Protein AF-A0A7X9J8J1-F1 (afdb_monomer_lite)

Structure (mmCIF, N/CA/C/O backbone):
data_AF-A0A7X9J8J1-F1
#
_entry.id   AF-A0A7X9J8J1-F1
#
loop_
_atom_site.group_PDB
_atom_site.id
_atom_site.type_symbol
_atom_site.label_atom_id
_atom_site.label_alt_id
_atom_site.label_comp_id
_atom_site.label_asym_id
_atom_site.label_entity_id
_atom_site.label_seq_id
_atom_site.pdbx_PDB_ins_code
_atom_site.Cartn_x
_atom_site.Cartn_y
_atom_site.Cartn_z
_atom_site.occupancy
_atom_site.B_iso_or_equiv
_atom_site.auth_seq_id
_atom_site.auth_comp_id
_atom_site.auth_asym_id
_atom_site.auth_atom_id
_atom_site.pdbx_PDB_model_num
ATOM 1 N N . MET A 1 1 ? -11.974 12.054 9.547 1.00 67.94 1 MET A N 1
ATOM 2 C CA . MET A 1 1 ? -11.898 11.008 8.496 1.00 67.94 1 MET A CA 1
ATOM 3 C C . MET A 1 1 ? -10.947 11.521 7.439 1.00 67.94 1 MET A C 1
ATOM 5 O O . MET A 1 1 ? -11.255 12.517 6.792 1.00 67.94 1 MET A O 1
ATOM 9 N N . ILE A 1 2 ? -9.793 10.867 7.335 1.00 80.31 2 ILE A N 1
ATOM 10 C CA . ILE A 1 2 ? -8.686 11.281 6.473 1.00 80.31 2 ILE A CA 1
ATOM 11 C C . ILE A 1 2 ? -9.158 11.284 5.019 1.00 80.31 2 ILE A C 1
ATOM 13 O O . ILE A 1 2 ? -9.739 10.302 4.556 1.00 80.31 2 ILE A O 1
ATOM 17 N N . ASN A 1 3 ? -8.914 12.377 4.301 1.00 86.06 3 ASN A N 1
ATOM 18 C CA . ASN A 1 3 ? -9.246 12.493 2.881 1.00 86.06 3 ASN A CA 1
ATOM 19 C C . ASN A 1 3 ? -8.002 12.768 2.017 1.00 86.06 3 ASN A C 1
ATOM 21 O O . ASN A 1 3 ? -6.913 13.041 2.523 1.00 86.06 3 ASN A O 1
ATOM 25 N N . LEU A 1 4 ? -8.163 12.699 0.690 1.00 85.94 4 LEU A N 1
ATOM 26 C CA . LEU A 1 4 ? -7.081 12.940 -0.274 1.00 85.94 4 LEU A CA 1
ATOM 27 C C . LEU A 1 4 ? -6.428 14.324 -0.104 1.00 85.94 4 LEU A C 1
ATOM 29 O O . LEU A 1 4 ? -5.218 14.465 -0.258 1.00 85.94 4 LEU A O 1
ATOM 33 N N . GLU A 1 5 ? -7.205 15.350 0.235 1.00 85.56 5 GLU A N 1
ATOM 34 C CA . GLU A 1 5 ? -6.721 16.725 0.390 1.00 85.56 5 GLU A CA 1
ATOM 35 C C . GLU A 1 5 ? -5.794 16.876 1.605 1.00 85.56 5 GLU A C 1
ATOM 37 O O . GLU A 1 5 ? -4.774 17.568 1.550 1.00 85.56 5 GLU A O 1
ATOM 42 N N . GLU A 1 6 ? -6.117 16.184 2.695 1.00 84.44 6 GLU A N 1
ATOM 43 C CA . GLU A 1 6 ? -5.268 16.084 3.880 1.00 84.44 6 GLU A CA 1
ATOM 44 C C . GLU A 1 6 ? -4.027 15.245 3.605 1.00 84.44 6 GLU A C 1
ATOM 46 O O . GLU A 1 6 ? -2.918 15.695 3.903 1.00 84.44 6 GLU A O 1
ATOM 51 N N . ALA A 1 7 ? -4.199 14.083 2.968 1.00 85.06 7 ALA A N 1
ATOM 52 C CA . ALA A 1 7 ? -3.101 13.182 2.649 1.00 85.06 7 ALA A CA 1
ATOM 53 C C . ALA A 1 7 ? -2.046 13.864 1.774 1.00 85.06 7 ALA A C 1
ATOM 55 O O . ALA A 1 7 ? -0.854 13.712 2.022 1.00 85.06 7 ALA A O 1
ATOM 56 N N . LYS A 1 8 ? -2.459 14.706 0.817 1.00 84.75 8 LYS A N 1
ATOM 57 C CA . LYS A 1 8 ? -1.555 15.459 -0.068 1.00 84.75 8 LYS A CA 1
ATOM 58 C C . LYS A 1 8 ? -0.505 16.283 0.683 1.00 84.75 8 LYS A C 1
ATOM 60 O O . LYS A 1 8 ? 0.587 16.506 0.162 1.00 84.75 8 LYS A O 1
ATOM 65 N N . LYS A 1 9 ? -0.794 16.711 1.916 1.00 83.06 9 LYS A N 1
ATOM 66 C CA . LYS A 1 9 ? 0.145 17.466 2.764 1.00 83.06 9 LYS A CA 1
ATOM 67 C C . LYS A 1 9 ? 1.338 16.622 3.227 1.00 83.06 9 LYS A C 1
ATOM 69 O O . LYS A 1 9 ? 2.371 17.199 3.547 1.00 83.06 9 LYS A O 1
ATOM 74 N N . TRP A 1 10 ? 1.229 15.294 3.231 1.00 78.69 10 TRP A N 1
ATOM 75 C CA . TRP A 1 10 ? 2.329 14.388 3.579 1.00 78.69 10 TRP A CA 1
ATOM 76 C C . TRP A 1 10 ? 3.306 14.151 2.416 1.00 78.69 10 TRP A C 1
ATOM 78 O O . TRP A 1 10 ? 4.447 13.775 2.649 1.00 78.69 10 TRP A O 1
ATOM 88 N N . TYR A 1 11 ? 2.912 14.458 1.174 1.00 79.75 11 TYR A N 1
ATOM 89 C CA . TYR A 1 11 ? 3.677 14.129 -0.041 1.00 79.75 11 TYR A CA 1
ATOM 90 C C . TYR A 1 11 ? 4.330 15.353 -0.716 1.00 79.75 11 TYR A C 1
ATOM 92 O O . TYR A 1 11 ? 4.560 15.354 -1.924 1.00 79.75 11 TYR A O 1
ATOM 100 N N . GLN A 1 12 ? 4.651 16.417 0.033 1.00 66.38 12 GLN A N 1
ATOM 101 C CA . GLN A 1 12 ? 5.120 17.693 -0.546 1.00 66.38 12 GLN A CA 1
ATOM 102 C C . GLN A 1 12 ? 6.518 17.661 -1.201 1.00 66.38 12 GLN A C 1
ATOM 104 O O . GLN A 1 12 ? 6.878 18.620 -1.875 1.00 66.38 12 GLN A O 1
ATOM 109 N N . ASN A 1 13 ? 7.274 16.562 -1.070 1.00 61.19 13 ASN A N 1
ATOM 110 C CA . ASN A 1 13 ? 8.621 16.390 -1.640 1.00 61.19 13 ASN A CA 1
ATOM 111 C C . ASN A 1 13 ? 8.732 15.178 -2.590 1.00 61.19 13 ASN A C 1
ATOM 113 O O . ASN A 1 13 ? 9.781 14.538 -2.661 1.00 61.19 13 ASN A O 1
ATOM 117 N N . ALA A 1 14 ? 7.648 14.800 -3.267 1.00 57.31 14 ALA A N 1
ATOM 118 C CA . ALA A 1 14 ? 7.640 13.656 -4.178 1.00 57.31 14 ALA A CA 1
ATOM 119 C C . ALA A 1 14 ? 8.356 13.949 -5.516 1.00 57.31 14 ALA A C 1
ATOM 121 O O . ALA A 1 14 ? 8.141 14.998 -6.122 1.00 57.31 14 ALA A O 1
ATOM 122 N N . ASP A 1 15 ? 9.194 13.018 -5.993 1.00 56.81 15 ASP A N 1
ATOM 123 C CA . ASP A 1 15 ? 9.763 13.078 -7.351 1.00 56.81 15 ASP A CA 1
ATOM 124 C C . ASP A 1 15 ? 8.686 12.765 -8.415 1.00 56.81 15 ASP A C 1
ATOM 126 O O . ASP A 1 15 ? 7.666 12.153 -8.104 1.00 56.81 15 ASP A O 1
ATOM 130 N N . ALA A 1 16 ? 8.906 13.168 -9.672 1.00 54.59 16 ALA A N 1
ATOM 131 C CA . ALA A 1 16 ? 7.996 12.958 -10.807 1.00 54.59 16 ALA A CA 1
ATOM 132 C C . ALA A 1 16 ? 7.484 11.507 -10.990 1.00 54.59 16 ALA A C 1
ATOM 134 O O . ALA A 1 16 ? 6.428 11.301 -11.586 1.00 54.59 16 ALA A O 1
ATOM 135 N N . VAL A 1 17 ? 8.205 10.499 -10.490 1.00 54.75 17 VAL A N 1
ATOM 136 C CA . VAL A 1 17 ? 7.845 9.071 -10.554 1.00 54.75 17 VAL A CA 1
ATOM 137 C C . VAL A 1 17 ? 7.067 8.595 -9.309 1.00 54.75 17 VAL A C 1
ATOM 139 O O . VAL A 1 17 ? 6.442 7.532 -9.353 1.00 54.75 17 VAL A O 1
ATOM 142 N N . HIS A 1 18 ? 7.057 9.381 -8.226 1.00 59.16 18 HIS A N 1
ATOM 143 C CA . HIS A 1 18 ? 6.432 9.078 -6.924 1.00 59.16 18 HIS A CA 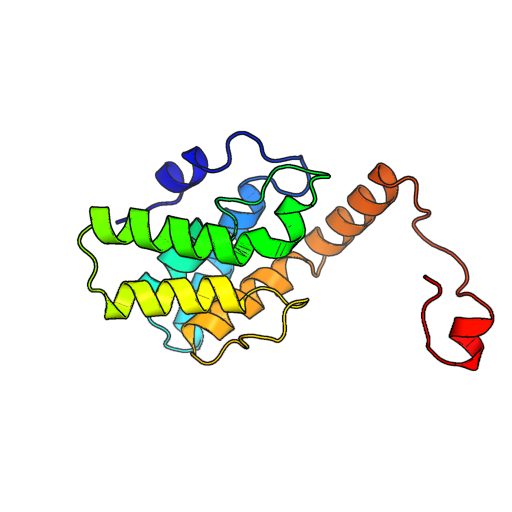1
ATOM 144 C C . HIS A 1 18 ? 5.448 10.172 -6.453 1.00 59.16 18 HIS A C 1
ATOM 146 O O . HIS A 1 18 ? 5.143 10.274 -5.268 1.00 59.16 18 HIS A O 1
ATOM 152 N N . ASP A 1 19 ? 4.969 10.996 -7.386 1.00 72.81 19 ASP A N 1
ATOM 153 C CA . ASP A 1 19 ? 3.939 12.028 -7.219 1.00 72.81 19 ASP A CA 1
ATOM 154 C C . ASP A 1 19 ? 2.687 11.478 -6.498 1.00 72.81 19 ASP A C 1
ATOM 156 O O . ASP A 1 19 ? 2.284 10.336 -6.719 1.00 72.81 19 ASP A O 1
ATOM 160 N N . PHE A 1 20 ? 2.039 12.309 -5.672 1.00 86.12 20 PHE A N 1
ATOM 161 C CA . PHE A 1 20 ? 0.724 12.080 -5.054 1.00 86.12 20 PHE A CA 1
ATOM 162 C C . PHE A 1 20 ? -0.337 11.467 -5.995 1.00 86.12 20 PHE A C 1
ATOM 164 O O . PHE A 1 20 ? -1.235 10.759 -5.543 1.00 86.12 20 PHE A O 1
ATOM 171 N N . ALA A 1 21 ? -0.225 11.670 -7.307 1.00 88.38 21 ALA A N 1
ATOM 172 C CA . ALA A 1 21 ? -1.022 10.993 -8.321 1.00 88.38 21 ALA A CA 1
ATOM 173 C C . ALA A 1 21 ? -0.977 9.454 -8.204 1.00 88.38 21 ALA A C 1
ATOM 175 O O . ALA A 1 21 ? -1.964 8.795 -8.519 1.00 88.38 21 ALA A O 1
ATOM 176 N N . HIS A 1 22 ? 0.139 8.867 -7.757 1.00 90.06 22 HIS A N 1
ATOM 177 C CA . HIS A 1 22 ? 0.230 7.445 -7.414 1.00 90.06 22 HIS A CA 1
ATOM 178 C C . HIS A 1 22 ? -0.735 7.084 -6.280 1.00 90.06 22 HIS A C 1
ATOM 180 O O . HIS A 1 22 ? -1.572 6.201 -6.455 1.00 90.06 22 HIS A O 1
ATOM 186 N N . ILE A 1 23 ? -0.698 7.834 -5.178 1.00 92.50 23 ILE A N 1
ATOM 187 C CA . ILE A 1 23 ? -1.587 7.641 -4.025 1.00 92.50 23 ILE A CA 1
ATOM 188 C C . ILE A 1 23 ? -3.054 7.747 -4.446 1.00 92.50 23 ILE A C 1
ATOM 190 O O . ILE A 1 23 ? -3.871 6.913 -4.066 1.00 92.50 23 ILE A O 1
ATOM 194 N N . GLU A 1 24 ? -3.394 8.724 -5.289 1.00 94.06 24 GLU A N 1
ATOM 195 C CA . GLU A 1 24 ? -4.757 8.889 -5.794 1.00 94.06 24 GLU A CA 1
ATOM 196 C C . GLU A 1 24 ? -5.219 7.701 -6.657 1.00 94.06 24 GLU A C 1
ATOM 198 O O . GLU A 1 24 ? -6.356 7.239 -6.520 1.00 94.06 24 GLU A O 1
ATOM 203 N N . ARG A 1 25 ? -4.357 7.181 -7.540 1.00 95.06 25 ARG A N 1
ATOM 204 C CA . ARG A 1 25 ? -4.689 6.012 -8.371 1.00 95.06 25 ARG A CA 1
ATOM 205 C C . ARG A 1 25 ? -4.831 4.747 -7.529 1.00 95.06 25 ARG A C 1
ATOM 207 O O . ARG A 1 25 ? -5.810 4.024 -7.720 1.00 95.06 25 ARG A O 1
ATOM 214 N N . VAL A 1 26 ? -3.929 4.525 -6.569 1.00 96.19 26 VAL A N 1
ATOM 215 C CA . VAL A 1 26 ? -4.010 3.401 -5.623 1.00 96.19 26 VAL A CA 1
ATOM 216 C C . VAL A 1 26 ? -5.280 3.493 -4.786 1.00 96.19 26 VAL A C 1
ATOM 218 O O . VAL A 1 26 ? -6.002 2.508 -4.704 1.00 96.19 26 VAL A O 1
ATOM 221 N N . TYR A 1 27 ? -5.618 4.669 -4.252 1.00 97.62 27 TYR A N 1
ATOM 222 C CA . TYR A 1 27 ? -6.852 4.898 -3.493 1.00 97.62 27 TYR A CA 1
ATOM 223 C C . TYR A 1 27 ? -8.109 4.533 -4.292 1.00 97.62 27 TYR A C 1
ATOM 225 O O . TYR A 1 27 ? -8.965 3.787 -3.821 1.00 97.62 27 TYR A O 1
ATOM 233 N N . ARG A 1 28 ? -8.220 5.021 -5.533 1.00 97.69 28 ARG A N 1
ATOM 234 C CA . ARG A 1 28 ? -9.383 4.737 -6.390 1.00 97.69 28 ARG A CA 1
ATOM 235 C C . ARG A 1 28 ? -9.454 3.261 -6.791 1.00 97.69 28 ARG A C 1
ATOM 237 O O . ARG A 1 28 ? -10.545 2.702 -6.899 1.00 97.69 28 ARG A O 1
ATOM 244 N N . MET A 1 29 ? -8.306 2.629 -7.044 1.00 98.31 29 MET A N 1
ATOM 245 C CA . MET A 1 29 ? -8.256 1.212 -7.400 1.00 98.31 29 MET A CA 1
ATOM 246 C C . MET A 1 29 ? -8.584 0.320 -6.200 1.00 98.31 29 MET A C 1
ATOM 248 O O . MET A 1 29 ? -9.389 -0.600 -6.333 1.00 98.31 29 MET A O 1
ATOM 252 N N . SER A 1 30 ? -8.023 0.610 -5.027 1.00 98.38 30 SER A N 1
ATOM 253 C CA . SER A 1 30 ? -8.270 -0.160 -3.810 1.00 98.38 30 SER A CA 1
ATOM 254 C C . SER A 1 30 ? -9.721 -0.040 -3.350 1.00 98.38 30 SER A C 1
ATOM 256 O O . SER A 1 30 ? -10.299 -1.051 -2.966 1.00 98.38 30 SER A O 1
ATOM 258 N N . GLU A 1 31 ? -10.358 1.130 -3.491 1.00 98.56 31 GLU A N 1
ATOM 259 C CA . GLU A 1 31 ? -11.801 1.293 -3.261 1.00 98.56 31 GLU A CA 1
ATOM 260 C C . GLU A 1 31 ? -12.617 0.349 -4.156 1.00 98.56 31 GLU A C 1
ATOM 262 O O . GLU A 1 31 ? -13.539 -0.331 -3.697 1.00 98.56 31 GLU A O 1
ATOM 267 N N . ARG A 1 32 ? -12.281 0.288 -5.450 1.00 98.62 32 ARG A N 1
ATOM 268 C CA . ARG A 1 32 ? -12.979 -0.582 -6.401 1.00 98.62 32 ARG A CA 1
ATOM 269 C C . ARG A 1 32 ? -12.822 -2.058 -6.034 1.00 98.62 32 ARG A C 1
ATOM 271 O O . ARG A 1 32 ? -13.814 -2.785 -6.085 1.00 98.62 32 ARG A O 1
ATOM 278 N N . LEU A 1 33 ? -11.610 -2.485 -5.677 1.00 98.69 33 LEU A N 1
ATOM 279 C CA . LEU A 1 33 ? -11.334 -3.858 -5.244 1.00 98.69 33 LEU A CA 1
ATOM 280 C C . LEU A 1 33 ? -12.072 -4.180 -3.942 1.00 98.69 33 LEU A C 1
ATOM 282 O O . LEU A 1 33 ? -12.799 -5.164 -3.882 1.00 98.69 33 LEU A O 1
ATOM 286 N N . ALA A 1 34 ? -11.999 -3.300 -2.946 1.00 98.62 34 ALA A N 1
ATOM 287 C CA . ALA A 1 34 ?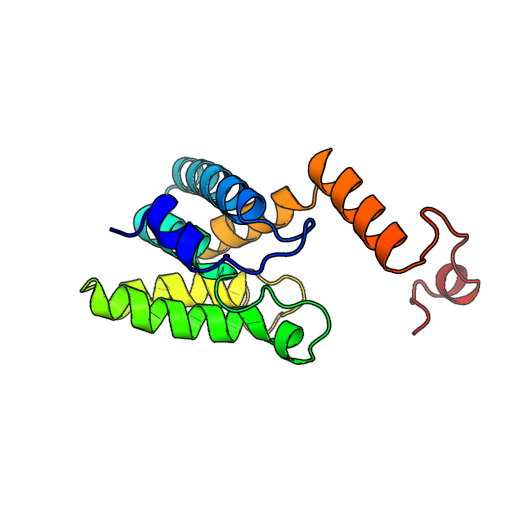 -12.664 -3.480 -1.661 1.00 98.62 34 ALA A CA 1
ATOM 288 C C . ALA A 1 34 ? -14.181 -3.653 -1.800 1.00 98.62 34 ALA A C 1
ATOM 290 O O . ALA A 1 34 ? -14.765 -4.521 -1.156 1.00 98.62 34 ALA A O 1
ATOM 291 N N . ARG A 1 35 ? -14.824 -2.878 -2.685 1.00 98.56 35 ARG A N 1
ATOM 292 C CA . ARG A 1 35 ? -16.258 -3.035 -2.985 1.00 98.56 35 ARG A CA 1
ATOM 293 C C . ARG A 1 35 ? -16.582 -4.376 -3.638 1.00 98.56 35 ARG A C 1
ATOM 295 O O . ARG A 1 35 ? -17.642 -4.925 -3.359 1.00 98.56 35 ARG A O 1
ATOM 302 N N . ALA A 1 36 ? -15.713 -4.868 -4.519 1.00 98.56 36 ALA A N 1
ATOM 303 C CA . ALA A 1 36 ? -15.913 -6.142 -5.204 1.00 98.56 36 ALA A CA 1
ATOM 304 C C . ALA A 1 36 ? -15.708 -7.340 -4.263 1.00 98.56 36 ALA A C 1
ATOM 306 O O . ALA A 1 36 ? -16.475 -8.297 -4.319 1.00 98.56 36 ALA A O 1
ATOM 307 N N . GLU A 1 37 ? -14.717 -7.250 -3.378 1.00 98.38 37 GLU A N 1
ATOM 308 C CA . GLU A 1 37 ? -14.315 -8.324 -2.466 1.00 98.38 37 GLU A CA 1
ATOM 309 C C . GLU A 1 37 ? -15.041 -8.290 -1.108 1.00 98.38 37 GLU A C 1
ATOM 311 O O . GLU A 1 37 ? -14.937 -9.227 -0.319 1.00 98.38 37 GLU A O 1
ATOM 316 N N . GLY A 1 38 ? -15.781 -7.216 -0.813 1.00 98.12 38 GLY A N 1
ATOM 317 C CA . GLY A 1 38 ? -16.475 -7.037 0.466 1.00 98.12 38 GLY A CA 1
ATOM 318 C C . GLY A 1 38 ? -15.550 -6.682 1.637 1.00 98.12 38 GLY A C 1
ATOM 319 O O . GLY A 1 38 ? -15.845 -7.048 2.772 1.00 98.12 38 GLY A O 1
ATOM 320 N N . ALA A 1 39 ? -14.440 -5.991 1.369 1.00 98.50 39 ALA A N 1
ATOM 321 C CA . ALA A 1 39 ? -13.492 -5.530 2.386 1.00 98.50 39 ALA A CA 1
ATOM 322 C C . ALA A 1 39 ? -13.997 -4.285 3.141 1.00 98.50 39 ALA A C 1
ATOM 324 O O . ALA A 1 39 ? -14.818 -3.518 2.624 1.00 98.50 39 ALA A O 1
ATOM 325 N N . ASP A 1 40 ? -13.471 -4.037 4.346 1.00 98.56 40 ASP A N 1
ATOM 326 C CA . ASP A 1 40 ? -13.767 -2.810 5.095 1.00 98.56 40 ASP A CA 1
ATOM 327 C C . ASP A 1 40 ? -13.170 -1.580 4.388 1.00 98.56 40 ASP A C 1
ATOM 329 O O . ASP A 1 40 ? -11.956 -1.346 4.382 1.00 98.56 40 ASP A O 1
ATOM 333 N N . LEU A 1 41 ? -14.048 -0.770 3.792 1.00 98.25 41 LEU A N 1
ATOM 334 C CA . LEU A 1 41 ? -13.664 0.414 3.024 1.00 98.25 41 LEU A CA 1
ATOM 335 C C . LEU A 1 41 ? -12.904 1.452 3.844 1.00 98.25 41 LEU A C 1
ATOM 337 O O . LEU A 1 41 ? -12.047 2.135 3.295 1.00 98.25 41 LEU A O 1
ATOM 341 N N . GLU A 1 42 ? -13.202 1.604 5.131 1.00 97.75 42 GLU A N 1
ATOM 342 C CA . GLU A 1 42 ? -12.537 2.624 5.939 1.00 97.75 42 GLU A CA 1
ATOM 343 C C . GLU A 1 42 ? -11.073 2.231 6.186 1.00 97.75 42 GLU A C 1
ATOM 345 O O . GLU A 1 42 ? -10.182 3.072 6.058 1.00 97.75 42 GLU A O 1
ATOM 350 N N . ILE A 1 43 ? -10.816 0.944 6.462 1.00 98.44 43 ILE A N 1
ATOM 351 C CA . ILE A 1 43 ? -9.458 0.399 6.613 1.00 98.44 43 ILE A CA 1
ATOM 352 C C . ILE A 1 43 ? -8.689 0.535 5.296 1.00 98.44 43 ILE A C 1
ATOM 354 O O . ILE A 1 43 ? -7.555 1.016 5.294 1.00 98.44 43 ILE A O 1
ATOM 358 N N . VAL A 1 44 ? -9.309 0.166 4.171 1.00 98.50 44 VAL A N 1
ATOM 359 C CA . VAL A 1 44 ? -8.685 0.256 2.842 1.00 98.50 44 VAL A CA 1
ATOM 360 C C . VAL A 1 44 ? -8.377 1.707 2.468 1.00 98.50 44 VAL A C 1
ATOM 362 O O . VAL A 1 44 ? -7.269 2.010 2.033 1.00 98.50 44 VAL A O 1
ATOM 365 N N . HIS A 1 45 ? -9.306 2.637 2.676 1.00 98.00 45 HIS A N 1
ATOM 366 C CA . HIS A 1 45 ? -9.066 4.052 2.395 1.00 98.00 45 HIS A CA 1
ATOM 367 C C . HIS A 1 45 ? -7.932 4.620 3.251 1.00 98.00 45 HIS A C 1
ATOM 369 O O . HIS A 1 45 ? -7.030 5.264 2.714 1.00 98.00 45 HIS A O 1
ATOM 375 N N . ALA A 1 46 ? -7.932 4.346 4.558 1.00 97.56 46 ALA A N 1
ATOM 376 C CA . ALA A 1 46 ? -6.866 4.794 5.447 1.00 97.56 46 ALA A CA 1
ATOM 377 C C . ALA A 1 46 ? -5.503 4.226 5.022 1.00 97.56 46 ALA A C 1
ATOM 379 O O . ALA A 1 46 ? -4.542 4.982 4.878 1.00 97.56 46 ALA A O 1
ATOM 380 N N . ALA A 1 47 ? -5.428 2.920 4.751 1.00 97.69 47 ALA A N 1
ATOM 381 C CA . ALA A 1 47 ? -4.204 2.271 4.294 1.00 97.69 47 ALA A CA 1
ATOM 382 C C . ALA A 1 47 ? -3.701 2.863 2.970 1.00 97.69 47 ALA A C 1
ATOM 384 O O . ALA A 1 47 ? -2.525 3.203 2.866 1.00 97.69 47 ALA A O 1
ATOM 385 N N . ALA A 1 48 ? -4.580 3.064 1.985 1.00 96.94 48 ALA A N 1
ATOM 386 C CA . ALA A 1 48 ? -4.198 3.612 0.687 1.00 96.94 48 ALA A CA 1
ATOM 387 C C . ALA A 1 48 ? -3.621 5.031 0.792 1.00 96.94 48 ALA A C 1
ATOM 389 O O . ALA A 1 48 ? -2.625 5.331 0.140 1.00 96.94 48 ALA A O 1
ATOM 390 N N . LEU A 1 49 ? -4.189 5.893 1.641 1.00 95.12 49 LEU A N 1
ATOM 391 C CA . LEU A 1 49 ? -3.702 7.267 1.822 1.00 95.12 49 LEU A CA 1
ATOM 392 C C . LEU A 1 49 ? -2.354 7.343 2.560 1.00 95.12 49 LEU A C 1
ATOM 394 O O . LEU A 1 49 ? -1.607 8.308 2.376 1.00 95.12 49 LEU A O 1
ATOM 398 N N . LEU A 1 50 ? -2.048 6.344 3.393 1.00 93.69 50 LEU A N 1
ATOM 399 C CA . LEU A 1 50 ? -0.911 6.359 4.317 1.00 93.69 50 LEU A CA 1
ATOM 400 C C . LEU A 1 50 ? 0.250 5.435 3.920 1.00 93.69 50 LEU A C 1
ATOM 402 O O . LEU A 1 50 ? 1.327 5.589 4.490 1.00 93.69 50 LEU A O 1
ATOM 406 N N . HIS A 1 51 ? 0.069 4.492 2.986 1.00 92.88 51 HIS A N 1
ATOM 407 C CA . HIS A 1 51 ? 1.047 3.416 2.759 1.00 92.88 51 HIS A CA 1
ATOM 408 C C . HIS A 1 51 ? 2.465 3.891 2.393 1.00 92.88 51 HIS A C 1
ATOM 410 O O . HIS A 1 51 ? 3.438 3.264 2.815 1.00 92.88 51 HIS A O 1
ATOM 416 N N . ASP A 1 52 ? 2.578 5.049 1.740 1.00 88.81 52 ASP A N 1
ATOM 417 C CA . ASP A 1 52 ? 3.835 5.634 1.256 1.00 88.81 52 ASP A CA 1
ATOM 418 C C . ASP A 1 52 ? 4.176 6.996 1.892 1.00 88.81 52 ASP A C 1
ATOM 420 O O . ASP A 1 52 ? 5.076 7.707 1.436 1.00 88.81 52 ASP A O 1
ATOM 424 N N . ALA A 1 53 ? 3.488 7.360 2.978 1.00 83.75 53 ALA A N 1
ATOM 425 C CA . ALA A 1 53 ? 3.581 8.688 3.583 1.00 83.75 53 ALA A CA 1
ATOM 426 C C . ALA A 1 53 ? 4.970 9.032 4.167 1.00 83.75 53 ALA A C 1
ATOM 428 O O . ALA A 1 53 ? 5.289 10.214 4.268 1.00 83.75 53 ALA A O 1
ATOM 429 N N . ASP A 1 54 ? 5.814 8.045 4.508 1.00 75.31 54 ASP A N 1
ATOM 430 C CA . ASP A 1 54 ? 7.191 8.267 4.992 1.00 75.31 54 ASP A CA 1
ATOM 431 C C . ASP A 1 54 ? 8.262 7.557 4.128 1.00 75.31 54 ASP A C 1
ATOM 433 O O . ASP A 1 54 ? 9.119 6.806 4.614 1.00 75.31 54 ASP A O 1
ATOM 437 N N . GLY A 1 55 ? 8.202 7.758 2.803 1.00 59.44 55 GLY A N 1
ATOM 438 C CA . GLY A 1 55 ? 9.068 7.061 1.837 1.00 59.44 55 GLY A CA 1
ATOM 439 C C . GLY A 1 55 ? 9.558 7.842 0.616 1.00 59.44 55 GLY A C 1
ATOM 440 O O . GLY A 1 55 ? 10.352 7.303 -0.158 1.00 59.44 55 GLY A O 1
ATOM 441 N N . THR A 1 56 ? 9.147 9.096 0.417 1.00 53.81 56 THR A N 1
ATOM 442 C CA . THR A 1 56 ? 9.260 9.749 -0.902 1.00 53.81 56 THR A CA 1
ATOM 443 C C . THR A 1 56 ? 10.637 10.318 -1.257 1.00 53.81 56 THR A C 1
ATOM 445 O O . THR A 1 56 ? 10.802 10.833 -2.359 1.00 53.81 56 THR A O 1
ATOM 448 N N . THR A 1 57 ? 11.647 10.256 -0.377 1.00 48.84 57 THR A N 1
ATOM 449 C CA . THR A 1 57 ? 12.980 10.821 -0.677 1.00 48.84 57 THR A CA 1
ATOM 450 C C . THR A 1 57 ? 13.833 9.851 -1.517 1.00 48.84 57 THR A C 1
ATOM 452 O O . THR A 1 57 ? 14.154 8.752 -1.050 1.00 48.84 57 THR A O 1
ATOM 455 N N . PRO A 1 58 ? 14.258 10.214 -2.746 1.00 45.03 58 PRO A N 1
ATOM 456 C CA . PRO A 1 58 ? 15.086 9.344 -3.580 1.00 45.03 58 PRO A CA 1
ATOM 457 C C . PRO A 1 58 ? 16.504 9.139 -3.013 1.00 45.03 58 PRO A C 1
ATOM 459 O O . PRO A 1 58 ? 17.118 10.073 -2.510 1.00 45.03 58 PRO A O 1
ATOM 462 N N . GLY A 1 59 ? 17.054 7.924 -3.143 1.00 46.72 59 GLY A N 1
ATOM 463 C CA . GLY A 1 59 ? 18.493 7.665 -2.966 1.00 46.72 59 GLY A CA 1
ATOM 464 C C . GLY A 1 59 ? 18.998 7.408 -1.540 1.00 46.72 59 GLY A C 1
ATOM 465 O O . GLY A 1 59 ? 20.189 7.164 -1.370 1.00 46.72 59 GLY A O 1
ATOM 466 N N . SER A 1 60 ? 18.140 7.411 -0.517 1.00 48.94 60 SER A N 1
ATOM 467 C CA . SER A 1 60 ? 18.559 7.070 0.848 1.00 48.94 60 SER A CA 1
ATOM 468 C C . SER A 1 60 ? 18.368 5.577 1.145 1.00 48.94 60 SER A C 1
ATOM 470 O O . SER A 1 60 ? 17.397 4.952 0.709 1.00 48.94 60 SER A O 1
ATOM 472 N N . ALA A 1 61 ? 19.253 5.006 1.969 1.00 51.38 61 ALA A N 1
ATOM 473 C CA . ALA A 1 61 ? 19.052 3.686 2.580 1.00 51.38 61 ALA A CA 1
ATOM 474 C C . ALA A 1 61 ? 17.706 3.587 3.335 1.00 51.38 61 ALA A C 1
ATOM 476 O O . ALA A 1 61 ? 17.179 2.495 3.531 1.00 51.38 61 ALA A O 1
ATOM 477 N N . ALA A 1 62 ? 17.094 4.730 3.676 1.00 52.75 62 ALA A N 1
ATOM 478 C CA . ALA A 1 62 ? 15.778 4.805 4.295 1.00 52.75 62 ALA A CA 1
ATOM 479 C C . ALA A 1 62 ? 14.639 4.314 3.379 1.00 52.75 62 ALA A C 1
ATOM 481 O O . ALA A 1 62 ? 13.568 3.978 3.884 1.00 52.75 62 ALA A O 1
ATOM 482 N N . ARG A 1 63 ? 14.829 4.193 2.055 1.00 58.53 63 ARG A N 1
ATOM 483 C CA . ARG A 1 63 ? 13.778 3.657 1.168 1.00 58.53 63 ARG A CA 1
ATOM 484 C C . ARG A 1 63 ? 13.506 2.159 1.387 1.00 58.53 63 ARG A C 1
ATOM 486 O O . ARG A 1 63 ? 12.425 1.685 1.035 1.00 58.53 63 ARG A O 1
ATOM 493 N N . LEU A 1 64 ? 14.453 1.414 1.971 1.00 61.53 64 LEU A N 1
ATOM 494 C CA . LEU A 1 64 ? 14.320 -0.037 2.169 1.00 61.53 64 LEU A CA 1
ATOM 495 C C . LEU A 1 64 ? 13.199 -0.412 3.157 1.00 61.53 64 LEU A C 1
ATOM 497 O O . LEU A 1 64 ? 12.633 -1.495 3.037 1.00 61.53 64 LEU A O 1
ATOM 501 N N . GLU A 1 65 ? 12.854 0.496 4.075 1.00 76.69 65 GLU A N 1
ATOM 502 C CA . GLU A 1 65 ? 11.910 0.259 5.180 1.00 76.69 65 GLU A CA 1
ATOM 503 C C . GLU A 1 65 ? 10.802 1.324 5.272 1.00 76.69 65 GLU A C 1
ATOM 505 O O . GLU A 1 65 ? 10.246 1.561 6.343 1.00 76.69 65 GLU A O 1
ATOM 510 N N . HIS A 1 66 ? 10.492 2.008 4.164 1.00 80.75 66 HIS A N 1
ATOM 511 C CA . HIS A 1 66 ? 9.464 3.057 4.158 1.00 80.75 66 HIS A CA 1
ATOM 512 C C . HIS A 1 66 ? 8.100 2.539 4.623 1.00 80.75 66 HIS A C 1
ATOM 514 O O . HIS A 1 66 ? 7.467 3.181 5.446 1.00 80.75 66 HIS A O 1
ATOM 520 N N . HIS A 1 67 ? 7.689 1.347 4.190 1.00 82.19 67 HIS A N 1
ATOM 521 C CA . HIS A 1 67 ? 6.422 0.726 4.575 1.00 82.19 67 HIS A CA 1
ATOM 522 C C . HIS A 1 67 ? 6.318 0.506 6.092 1.00 82.19 67 HIS A C 1
ATOM 524 O O . HIS A 1 67 ? 5.253 0.696 6.673 1.00 82.19 67 HIS A O 1
ATOM 530 N N . LEU A 1 68 ? 7.425 0.187 6.774 1.00 88.75 68 LEU A N 1
ATOM 531 C CA . LEU A 1 68 ? 7.439 0.064 8.236 1.00 88.75 68 LEU A CA 1
ATOM 532 C C . LEU A 1 68 ? 7.224 1.420 8.917 1.00 88.75 68 LEU A C 1
ATOM 534 O O . LEU A 1 68 ? 6.439 1.516 9.859 1.00 88.75 68 LEU A O 1
ATOM 538 N N . ARG A 1 69 ? 7.881 2.478 8.432 1.00 89.06 69 ARG A N 1
ATOM 539 C CA . ARG A 1 69 ? 7.715 3.821 9.003 1.00 89.06 69 ARG A CA 1
ATOM 540 C C . ARG A 1 69 ? 6.357 4.434 8.676 1.00 89.06 69 ARG A C 1
ATOM 542 O O . ARG A 1 69 ? 5.722 4.983 9.570 1.00 89.06 69 ARG A O 1
ATOM 549 N N . SER A 1 70 ? 5.865 4.249 7.453 1.00 91.56 70 SER A N 1
ATOM 550 C CA . SER A 1 70 ? 4.500 4.597 7.053 1.00 91.56 70 SER A CA 1
ATOM 551 C C . SER A 1 70 ? 3.466 3.915 7.952 1.00 91.56 70 SER A C 1
ATOM 553 O O . SER A 1 70 ? 2.495 4.549 8.353 1.00 91.56 70 SER A O 1
ATOM 555 N N . ALA A 1 71 ? 3.682 2.653 8.349 1.00 94.50 71 ALA A N 1
ATOM 556 C CA . ALA A 1 71 ? 2.802 1.972 9.298 1.00 94.50 71 ALA A CA 1
ATOM 557 C C . ALA A 1 71 ? 2.860 2.594 10.708 1.00 94.50 71 ALA A C 1
ATOM 559 O O . ALA A 1 71 ? 1.825 2.737 11.362 1.00 94.50 71 ALA A O 1
ATOM 560 N N . VAL A 1 72 ? 4.038 3.003 11.189 1.00 93.38 72 VAL A N 1
ATOM 561 C CA . VAL A 1 72 ? 4.161 3.733 12.466 1.00 93.38 72 VAL A CA 1
ATOM 562 C C . VAL A 1 72 ? 3.416 5.069 12.393 1.00 93.38 72 VAL A C 1
ATOM 564 O O . VAL A 1 72 ? 2.552 5.325 13.232 1.00 93.38 72 VAL A O 1
ATOM 567 N N . LEU A 1 73 ? 3.667 5.864 11.349 1.00 91.75 73 LEU A N 1
ATOM 568 C CA . LEU A 1 73 ? 2.994 7.141 11.103 1.00 91.75 73 LEU A CA 1
ATOM 569 C C . LEU A 1 73 ? 1.471 6.973 11.021 1.00 91.75 73 LEU A C 1
ATOM 571 O O . LEU A 1 73 ? 0.731 7.744 11.629 1.00 91.75 73 LEU A O 1
ATOM 575 N N . ALA A 1 74 ? 0.994 5.939 10.326 1.00 94.56 74 ALA A N 1
ATOM 576 C CA . ALA A 1 74 ? -0.428 5.627 10.246 1.00 94.56 74 ALA A CA 1
ATOM 577 C C . ALA A 1 74 ? -1.040 5.394 11.632 1.00 94.56 74 ALA A C 1
ATOM 579 O O . ALA A 1 74 ? -2.117 5.913 11.920 1.00 94.56 74 ALA A O 1
ATOM 580 N N . GLY A 1 75 ? -0.334 4.680 12.513 1.00 96.12 75 GLY A N 1
ATOM 581 C CA . GLY A 1 75 ? -0.767 4.484 13.895 1.00 96.12 75 GLY A CA 1
ATOM 582 C C . GLY A 1 75 ? -0.905 5.799 14.660 1.00 96.12 75 GLY A C 1
ATOM 583 O O . GLY A 1 75 ? -1.919 6.029 15.317 1.00 96.12 75 GLY A O 1
ATOM 584 N N . GLU A 1 76 ? 0.068 6.700 14.529 1.00 94.81 76 GLU A N 1
ATOM 585 C CA . GLU A 1 76 ? 0.027 8.014 15.178 1.00 94.81 76 GLU A CA 1
ATOM 586 C C . GLU A 1 76 ? -1.115 8.898 14.665 1.00 94.81 76 GLU A C 1
ATOM 588 O O . GLU A 1 76 ? -1.778 9.573 15.457 1.00 94.81 76 GLU A O 1
ATOM 593 N N . VAL A 1 77 ? -1.345 8.909 13.349 1.00 93.69 77 VAL A N 1
ATOM 594 C CA . VAL A 1 77 ? -2.411 9.694 12.714 1.00 93.69 77 VAL A CA 1
ATOM 595 C C . VAL A 1 77 ? -3.782 9.162 13.128 1.00 93.69 77 VAL A C 1
ATOM 597 O O . VAL A 1 77 ? -4.615 9.922 13.619 1.00 93.69 77 VAL A O 1
ATOM 600 N N . LEU A 1 78 ? -4.012 7.854 13.005 1.00 96.06 78 LEU A N 1
ATOM 601 C CA . LEU A 1 78 ? -5.311 7.242 13.295 1.00 96.06 78 LEU A CA 1
ATOM 602 C C . LEU A 1 78 ? -5.659 7.281 14.786 1.00 96.06 78 LEU A C 1
ATOM 604 O O . LEU A 1 78 ? -6.822 7.468 15.148 1.00 96.06 78 LEU A O 1
ATOM 608 N N . LYS A 1 79 ? -4.655 7.193 15.665 1.00 96.88 79 LYS A N 1
ATOM 609 C CA . LYS A 1 79 ? -4.853 7.375 17.106 1.00 96.88 79 LYS A CA 1
ATOM 610 C C . LYS A 1 79 ? -5.330 8.787 17.449 1.00 96.88 79 LYS A C 1
ATOM 612 O O . LYS A 1 79 ? -6.202 8.938 18.301 1.00 96.88 79 LYS A O 1
ATOM 617 N N . LYS A 1 80 ? -4.805 9.818 16.774 1.00 94.62 80 LYS A N 1
ATOM 618 C CA . LYS A 1 80 ? -5.271 11.210 16.933 1.00 94.62 80 LYS A CA 1
ATOM 619 C C . LYS A 1 80 ? -6.697 11.405 16.410 1.00 94.62 80 LYS A C 1
ATOM 621 O O . LYS A 1 80 ? -7.442 12.183 16.993 1.00 94.62 80 LYS A O 1
ATOM 626 N N . GLU A 1 81 ? -7.085 10.662 15.374 1.00 93.69 81 GLU A N 1
ATOM 627 C CA . GLU A 1 81 ? -8.457 10.620 14.843 1.00 93.69 81 GLU A CA 1
ATOM 628 C C . GLU A 1 81 ? -9.424 9.780 15.707 1.00 93.69 81 GLU A C 1
ATOM 630 O O . GLU A 1 81 ? -10.610 9.699 15.395 1.00 93.69 81 GLU A O 1
ATOM 635 N N . GLY A 1 82 ? -8.951 9.150 16.791 1.00 96.31 82 GLY A N 1
ATOM 636 C CA . GLY A 1 82 ? -9.793 8.407 17.737 1.00 96.31 82 GLY A CA 1
ATOM 637 C C . GLY A 1 82 ? -10.165 6.986 17.303 1.00 96.31 82 GLY A C 1
ATOM 638 O O . GLY A 1 82 ? -11.162 6.446 17.782 1.00 96.31 82 GLY A O 1
ATOM 639 N N . TRP A 1 83 ? -9.392 6.372 16.404 1.00 97.94 83 TRP A N 1
ATOM 640 C CA . TRP A 1 83 ? -9.619 4.990 15.977 1.00 97.94 83 TRP A CA 1
ATOM 641 C C . TRP A 1 83 ? -9.323 3.987 17.098 1.00 97.94 83 TRP A C 1
ATOM 643 O O . TRP A 1 83 ? -8.469 4.222 17.955 1.00 97.94 83 TRP A O 1
ATOM 653 N N . SER A 1 84 ? -10.007 2.840 17.077 1.00 98.19 84 SER A N 1
ATOM 654 C CA . SER A 1 84 ? -9.697 1.738 17.990 1.00 98.19 84 SER A CA 1
ATOM 655 C C . SER A 1 84 ? -8.372 1.068 17.617 1.00 98.19 84 SER A C 1
ATOM 657 O O . SER A 1 84 ? -8.015 0.987 16.441 1.00 98.19 84 SER A O 1
ATOM 659 N N . GLU A 1 85 ? -7.667 0.538 18.619 1.00 98.06 85 GLU A N 1
ATOM 660 C CA . GLU A 1 85 ? -6.372 -0.133 18.426 1.00 98.06 85 GLU A CA 1
ATOM 661 C C . GLU A 1 85 ? -6.476 -1.309 17.429 1.00 98.06 85 GLU A C 1
ATOM 663 O O . GLU A 1 85 ? -5.587 -1.479 16.599 1.00 98.06 85 GLU A O 1
ATOM 668 N N . ASP A 1 86 ? -7.598 -2.042 17.404 1.00 98.19 86 ASP A N 1
ATOM 669 C CA . ASP A 1 86 ? -7.830 -3.127 16.433 1.00 98.19 86 ASP A CA 1
ATOM 670 C C . ASP A 1 86 ? -7.890 -2.622 14.981 1.00 98.19 86 ASP A C 1
ATOM 672 O O . ASP A 1 86 ? -7.300 -3.223 14.080 1.00 98.19 86 ASP A O 1
ATOM 676 N N . ARG A 1 87 ? -8.575 -1.494 14.732 1.00 98.38 87 ARG A N 1
ATOM 677 C CA . ARG A 1 87 ? -8.660 -0.909 13.381 1.00 98.38 87 ARG A CA 1
ATOM 678 C C . ARG A 1 87 ? -7.328 -0.297 12.965 1.00 98.38 87 ARG A C 1
ATOM 680 O O . ARG A 1 87 ? -6.936 -0.426 11.807 1.00 98.38 87 ARG A O 1
ATOM 687 N N . ILE A 1 88 ? -6.615 0.322 13.907 1.00 98.44 88 ILE A N 1
ATOM 688 C CA . ILE A 1 88 ? -5.254 0.817 13.681 1.00 98.44 88 ILE A CA 1
ATOM 689 C C . ILE A 1 88 ? -4.346 -0.344 13.268 1.00 98.44 88 ILE A C 1
ATOM 691 O O . ILE A 1 88 ? -3.698 -0.263 12.226 1.00 98.44 88 ILE A O 1
ATOM 695 N N . ALA A 1 89 ? -4.346 -1.446 14.020 1.00 98.25 89 ALA A N 1
ATOM 696 C CA . ALA A 1 89 ? -3.535 -2.620 13.718 1.00 98.25 89 ALA A CA 1
ATOM 697 C C . ALA A 1 89 ? -3.847 -3.203 12.329 1.00 98.25 89 ALA A C 1
ATOM 699 O O . ALA A 1 89 ? -2.922 -3.574 11.601 1.00 98.25 89 ALA A O 1
ATOM 700 N N . ALA A 1 90 ? -5.123 -3.224 11.927 1.00 98.44 90 ALA A N 1
ATOM 701 C CA . ALA A 1 90 ? -5.535 -3.667 10.597 1.00 98.44 90 ALA A CA 1
ATOM 702 C C . ALA A 1 90 ? -4.992 -2.763 9.473 1.00 98.44 90 ALA A C 1
ATOM 704 O O . ALA A 1 90 ? -4.442 -3.268 8.491 1.00 98.44 90 ALA A O 1
ATOM 705 N N . VAL A 1 91 ? -5.064 -1.435 9.628 1.00 98.44 91 VAL A N 1
ATOM 706 C CA . VAL A 1 91 ? -4.467 -0.490 8.665 1.00 98.44 91 VAL A CA 1
ATOM 707 C C . VAL A 1 91 ? -2.953 -0.675 8.598 1.00 98.44 91 VAL A C 1
ATOM 709 O O . VAL A 1 91 ? -2.380 -0.760 7.512 1.00 98.44 91 VAL A O 1
ATOM 712 N N . GLN A 1 92 ? -2.292 -0.792 9.749 1.00 97.69 92 GLN A N 1
ATOM 713 C CA . GLN A 1 92 ? -0.850 -0.990 9.787 1.00 97.69 92 GLN A CA 1
ATOM 714 C C . GLN A 1 92 ? -0.427 -2.310 9.130 1.00 97.69 92 GLN A C 1
ATOM 716 O O . GLN A 1 92 ? 0.599 -2.331 8.458 1.00 97.69 92 GLN A O 1
ATOM 721 N N . HIS A 1 93 ? -1.206 -3.389 9.275 1.00 98.19 93 HIS A N 1
ATOM 722 C CA . HIS A 1 93 ? -0.958 -4.641 8.555 1.00 98.19 93 HIS A CA 1
ATOM 723 C C . HIS A 1 93 ? -1.034 -4.437 7.040 1.00 98.19 93 HIS A C 1
ATOM 725 O O . HIS A 1 93 ? -0.106 -4.827 6.336 1.00 98.19 93 HIS A O 1
ATOM 731 N N . CYS A 1 94 ? -2.072 -3.755 6.540 1.00 98.25 94 CYS A N 1
ATOM 732 C CA . CYS A 1 94 ? -2.187 -3.439 5.113 1.00 98.25 94 CYS A CA 1
ATOM 733 C C . CYS A 1 94 ? -0.942 -2.704 4.596 1.00 98.25 94 CYS A C 1
ATOM 735 O O . CYS A 1 94 ? -0.411 -3.039 3.540 1.00 98.25 94 CYS A O 1
ATOM 737 N N . ILE A 1 95 ? -0.448 -1.730 5.366 1.00 96.19 95 ILE A N 1
ATOM 738 C CA . ILE A 1 95 ? 0.733 -0.947 5.002 1.00 96.19 95 ILE A CA 1
ATOM 739 C C . ILE A 1 95 ? 2.015 -1.783 5.099 1.00 96.19 95 ILE A C 1
ATOM 741 O O . ILE A 1 95 ? 2.845 -1.708 4.204 1.00 96.19 95 ILE A O 1
ATOM 745 N N . ARG A 1 96 ? 2.220 -2.611 6.123 1.00 95.00 96 ARG A N 1
ATOM 746 C CA . ARG A 1 96 ? 3.436 -3.444 6.180 1.00 95.00 96 ARG A CA 1
ATOM 747 C C . ARG A 1 96 ? 3.449 -4.513 5.086 1.00 95.00 96 ARG A C 1
ATOM 749 O O . ARG A 1 96 ? 4.506 -4.801 4.533 1.00 95.00 96 ARG A O 1
ATOM 756 N N . ALA A 1 97 ? 2.279 -5.034 4.731 1.00 95.56 97 ALA A N 1
ATOM 757 C CA . ALA A 1 97 ? 2.142 -6.138 3.794 1.00 95.56 97 ALA A CA 1
ATOM 758 C C . ALA A 1 97 ? 2.098 -5.738 2.311 1.00 95.56 97 ALA A C 1
ATOM 760 O O . ALA A 1 97 ? 2.162 -6.615 1.452 1.00 95.56 97 ALA A O 1
ATOM 761 N N . HIS A 1 98 ? 1.990 -4.448 1.964 1.00 93.56 98 HIS A N 1
ATOM 762 C CA . HIS A 1 98 ? 1.823 -4.043 0.560 1.00 93.56 98 HIS A CA 1
ATOM 763 C C . HIS A 1 98 ? 3.098 -4.208 -0.290 1.00 93.56 98 HIS A C 1
ATOM 765 O O . HIS A 1 98 ? 3.032 -4.214 -1.523 1.00 93.56 98 HIS A O 1
ATOM 771 N N . ARG A 1 99 ? 4.278 -4.339 0.326 1.00 87.38 99 ARG A N 1
ATOM 772 C CA . ARG A 1 99 ? 5.562 -4.310 -0.385 1.00 87.38 99 ARG A CA 1
ATOM 773 C C . ARG A 1 99 ? 5.953 -5.693 -0.917 1.00 87.38 99 ARG A C 1
ATOM 775 O O . ARG A 1 99 ? 6.387 -6.548 -0.166 1.00 87.38 99 ARG A O 1
ATOM 782 N N . TYR A 1 100 ? 5.956 -5.873 -2.243 1.00 83.12 100 TYR A N 1
ATOM 783 C CA . TYR A 1 100 ? 6.321 -7.158 -2.884 1.00 83.12 100 TYR A CA 1
ATOM 784 C C . TYR A 1 100 ? 7.728 -7.669 -2.543 1.00 83.12 100 TYR A C 1
ATOM 786 O O . TYR A 1 100 ? 7.950 -8.868 -2.445 1.00 83.12 100 TYR A O 1
ATOM 794 N N . ARG A 1 101 ? 8.699 -6.762 -2.380 1.00 81.19 101 ARG A N 1
ATOM 795 C CA . ARG A 1 101 ? 10.096 -7.117 -2.074 1.00 81.19 101 ARG A CA 1
ATOM 796 C C . ARG A 1 101 ? 10.330 -7.439 -0.588 1.00 81.19 101 ARG A C 1
ATOM 798 O O . ARG A 1 101 ? 11.485 -7.505 -0.178 1.00 81.19 101 ARG A O 1
ATOM 805 N N . ASP A 1 102 ? 9.280 -7.493 0.227 1.00 81.06 102 ASP A N 1
ATOM 806 C CA . ASP A 1 102 ? 9.340 -7.853 1.642 1.00 81.06 102 ASP A CA 1
ATOM 807 C C . ASP A 1 102 ? 8.342 -8.982 1.916 1.00 81.06 102 ASP A C 1
ATOM 809 O O . ASP A 1 102 ? 7.134 -8.783 1.859 1.00 81.06 102 ASP A O 1
ATOM 813 N N . ASP A 1 103 ? 8.856 -10.176 2.184 1.00 80.81 103 ASP A N 1
ATOM 814 C CA . ASP A 1 103 ? 8.078 -11.392 2.418 1.00 80.81 103 ASP A CA 1
ATOM 815 C C . ASP A 1 103 ? 7.856 -11.688 3.910 1.00 80.81 103 ASP A C 1
ATOM 817 O O . ASP A 1 103 ? 7.223 -12.689 4.253 1.00 80.81 103 ASP A O 1
ATOM 821 N N . ARG A 1 104 ? 8.325 -10.811 4.812 1.00 87.56 104 ARG A N 1
ATOM 822 C CA . ARG A 1 104 ? 8.194 -10.993 6.268 1.00 87.56 104 ARG A CA 1
ATOM 823 C C . ARG A 1 104 ? 6.742 -10.988 6.738 1.00 87.56 104 ARG A C 1
ATOM 825 O O . ARG A 1 104 ? 6.411 -11.679 7.699 1.00 87.56 104 ARG A O 1
ATOM 832 N N . GLU A 1 105 ? 5.889 -10.202 6.084 1.00 92.12 105 GLU A N 1
ATOM 833 C CA . GLU A 1 105 ? 4.474 -10.067 6.431 1.00 92.12 105 GLU A CA 1
ATOM 834 C C . GLU A 1 105 ? 3.618 -10.044 5.153 1.00 92.12 105 GLU A C 1
ATOM 836 O O . GLU A 1 105 ? 3.404 -8.981 4.578 1.00 92.12 105 GLU A O 1
ATOM 841 N N . PRO A 1 106 ? 3.135 -11.204 4.669 1.00 93.50 106 PRO A N 1
ATOM 842 C CA . PRO A 1 106 ? 2.296 -11.258 3.476 1.00 93.50 106 PRO A CA 1
ATOM 843 C C . PRO A 1 106 ? 0.890 -10.689 3.742 1.00 93.50 106 PRO A C 1
ATOM 845 O O . PRO A 1 106 ? 0.431 -10.705 4.889 1.00 93.50 106 PRO A O 1
ATOM 848 N N . PRO A 1 107 ? 0.158 -10.243 2.701 1.00 96.69 107 PRO A N 1
ATOM 849 C CA . PRO A 1 107 ? -1.201 -9.723 2.850 1.00 96.69 107 PRO A CA 1
ATOM 850 C C . PRO A 1 107 ? -2.163 -10.832 3.304 1.00 96.69 107 PRO A C 1
ATOM 852 O O . PRO A 1 107 ? -2.605 -11.673 2.514 1.00 96.69 107 PRO A O 1
ATOM 855 N N . ALA A 1 108 ? -2.479 -10.844 4.602 1.00 96.81 108 ALA A N 1
ATOM 856 C CA . ALA A 1 108 ? -3.239 -11.913 5.246 1.00 96.81 108 ALA A CA 1
ATOM 857 C C . ALA A 1 108 ? -4.750 -11.636 5.283 1.00 96.81 108 ALA A C 1
ATOM 859 O O . ALA A 1 108 ? -5.543 -12.579 5.247 1.00 96.81 108 ALA A O 1
ATOM 860 N N . THR A 1 109 ? -5.157 -10.364 5.315 1.00 98.25 109 THR A N 1
ATOM 861 C CA . THR A 1 109 ? -6.571 -9.950 5.312 1.00 98.25 109 THR A CA 1
ATOM 862 C C . THR A 1 109 ? -7.050 -9.542 3.920 1.00 98.25 109 THR A C 1
ATOM 864 O O . THR A 1 109 ? -6.246 -9.329 3.008 1.00 98.25 109 THR A O 1
ATOM 867 N N . ILE A 1 110 ? -8.370 -9.442 3.732 1.00 98.56 110 ILE A N 1
ATOM 868 C CA . ILE A 1 110 ? -8.937 -9.027 2.443 1.00 98.56 110 ILE A CA 1
ATOM 869 C C . ILE A 1 110 ? -8.600 -7.563 2.126 1.00 98.56 110 ILE A C 1
ATOM 871 O O . ILE A 1 110 ? -8.290 -7.236 0.983 1.00 98.56 110 ILE A O 1
ATOM 875 N N . GLU A 1 111 ? -8.537 -6.707 3.146 1.00 98.75 111 GLU A N 1
ATOM 876 C CA . GLU A 1 111 ? -8.107 -5.312 3.040 1.00 98.75 111 GLU A CA 1
ATOM 877 C C . GLU A 1 111 ? -6.647 -5.224 2.584 1.00 98.75 111 GLU A C 1
ATOM 879 O O . GLU A 1 111 ? -6.334 -4.498 1.640 1.00 98.75 111 GLU A O 1
ATOM 884 N N . ALA A 1 112 ? -5.757 -6.014 3.198 1.00 98.31 112 ALA A N 1
ATOM 885 C CA . ALA A 1 112 ? -4.342 -6.031 2.843 1.00 98.31 112 ALA A CA 1
ATOM 886 C C . ALA A 1 112 ? -4.124 -6.520 1.406 1.00 98.31 112 ALA A C 1
ATOM 888 O O . ALA A 1 112 ? -3.300 -5.957 0.688 1.00 98.31 112 ALA A O 1
ATOM 889 N N . LYS A 1 113 ? -4.898 -7.517 0.958 1.00 98.56 113 LYS A N 1
ATOM 890 C CA . LYS A 1 113 ? -4.880 -7.989 -0.435 1.00 98.56 113 LYS A CA 1
ATOM 891 C C . LYS A 1 113 ? -5.352 -6.910 -1.408 1.00 98.56 113 LYS A C 1
ATOM 893 O O . LYS A 1 113 ? -4.685 -6.684 -2.410 1.00 98.56 113 LYS A O 1
ATOM 898 N N . CYS A 1 114 ? -6.426 -6.186 -1.083 1.00 98.69 114 CYS A N 1
ATOM 899 C CA . CYS A 1 114 ? -6.908 -5.076 -1.911 1.00 98.69 114 CYS A CA 1
ATOM 900 C C . CYS A 1 114 ? -5.849 -3.975 -2.070 1.00 98.69 114 CYS A C 1
ATOM 902 O O . CYS A 1 114 ? -5.660 -3.460 -3.170 1.00 98.69 114 CYS A O 1
ATOM 904 N N . ILE A 1 115 ? -5.151 -3.617 -0.987 1.00 98.38 115 ILE A N 1
ATOM 905 C CA . ILE A 1 115 ? -4.069 -2.622 -1.028 1.00 98.38 115 ILE A CA 1
ATOM 906 C C . ILE A 1 115 ? -2.877 -3.133 -1.828 1.00 98.38 115 ILE A C 1
ATOM 908 O O . ILE A 1 115 ? -2.370 -2.416 -2.690 1.00 98.38 115 ILE A O 1
ATOM 912 N N . PHE A 1 116 ? -2.456 -4.371 -1.572 1.00 97.69 116 PHE A N 1
ATOM 913 C CA . PHE A 1 116 ? -1.358 -4.996 -2.294 1.00 97.69 116 PHE A CA 1
ATOM 914 C C . PHE A 1 116 ? -1.626 -4.997 -3.802 1.00 97.69 116 PHE A C 1
ATOM 916 O O . PHE A 1 116 ? -0.802 -4.491 -4.565 1.00 97.69 116 PHE A O 1
ATOM 923 N N . ASP A 1 117 ? -2.788 -5.494 -4.225 1.00 97.75 117 ASP A N 1
ATOM 924 C CA . ASP A 1 117 ? -3.155 -5.591 -5.637 1.00 97.75 117 ASP A CA 1
ATOM 925 C C . ASP A 1 117 ? -3.312 -4.211 -6.282 1.00 97.75 117 ASP A C 1
ATOM 927 O O . ASP A 1 117 ? -2.814 -4.000 -7.387 1.00 97.75 117 ASP A O 1
ATOM 931 N N . ALA A 1 118 ? -3.938 -3.247 -5.599 1.00 97.62 118 ALA A N 1
ATOM 932 C CA . ALA A 1 118 ? -4.081 -1.885 -6.113 1.00 97.62 118 ALA A CA 1
ATOM 933 C C . ALA A 1 118 ? -2.724 -1.219 -6.389 1.00 97.62 118 ALA A C 1
ATOM 935 O O . ALA A 1 118 ? -2.546 -0.620 -7.451 1.00 97.62 118 ALA A O 1
ATOM 936 N N . ASP A 1 119 ? -1.763 -1.364 -5.473 1.00 95.06 119 ASP A N 1
ATOM 937 C CA . ASP A 1 119 ? -0.405 -0.845 -5.649 1.00 95.06 119 ASP A CA 1
ATOM 938 C C . ASP A 1 119 ? 0.325 -1.535 -6.817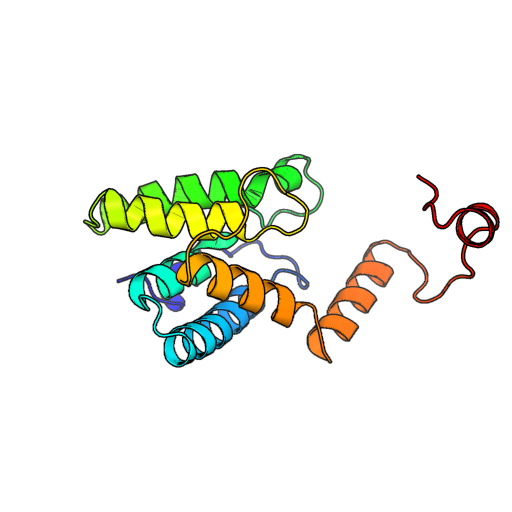 1.00 95.06 119 ASP A C 1
ATOM 940 O O . ASP A 1 119 ? 0.919 -0.878 -7.675 1.00 95.06 119 ASP A O 1
ATOM 944 N N . LYS A 1 120 ? 0.217 -2.868 -6.938 1.00 94.38 120 LYS A N 1
ATOM 945 C CA . LYS A 1 120 ? 0.847 -3.594 -8.058 1.00 94.38 120 LYS A CA 1
ATOM 946 C C . LYS A 1 120 ? 0.208 -3.289 -9.403 1.00 94.38 120 LYS A C 1
ATOM 948 O O . LYS A 1 120 ? 0.912 -3.225 -10.407 1.00 94.38 120 LYS A O 1
ATOM 953 N N . LEU A 1 121 ? -1.098 -3.058 -9.447 1.00 95.44 121 LEU A N 1
ATOM 954 C CA . LEU A 1 121 ? -1.770 -2.654 -10.677 1.00 95.44 121 LEU A CA 1
ATOM 955 C C . LEU A 1 121 ? -1.296 -1.275 -11.165 1.00 95.44 121 LEU A C 1
ATOM 957 O O . LEU A 1 121 ? -1.261 -1.057 -12.376 1.00 95.44 121 LEU A O 1
ATOM 961 N N . ASP A 1 122 ? -0.868 -0.375 -10.272 1.00 92.50 122 ASP A N 1
ATOM 962 C CA . ASP A 1 122 ? -0.387 0.964 -10.650 1.00 92.50 122 ASP A CA 1
ATOM 963 C C . ASP A 1 122 ? 0.989 0.964 -11.346 1.00 92.50 122 ASP A C 1
ATOM 965 O O . ASP A 1 122 ? 1.356 1.935 -12.016 1.00 92.50 122 ASP A O 1
ATOM 969 N N . VAL A 1 123 ? 1.749 -0.131 -11.229 1.00 89.00 123 VAL A N 1
ATOM 970 C CA . VAL A 1 123 ? 3.022 -0.329 -11.947 1.00 89.00 123 VAL A CA 1
ATOM 971 C C . VAL A 1 123 ? 2.870 -1.156 -13.227 1.00 89.00 123 VAL A C 1
ATOM 973 O O . VAL A 1 123 ? 3.862 -1.439 -13.898 1.00 89.00 123 VAL A O 1
ATOM 976 N N . LEU A 1 124 ? 1.640 -1.512 -13.605 1.00 91.50 124 LEU A N 1
ATOM 977 C CA . LEU A 1 124 ? 1.319 -2.228 -14.839 1.00 91.50 124 LEU A CA 1
ATOM 978 C C . LEU A 1 124 ? 0.640 -1.308 -15.870 1.00 91.50 124 LEU A C 1
ATOM 980 O O . LEU A 1 124 ? 0.382 -0.123 -15.643 1.00 91.50 124 LEU A O 1
ATOM 984 N N . GLY A 1 125 ? 0.367 -1.857 -17.055 1.00 93.25 125 GLY A N 1
ATOM 985 C CA . GLY A 1 125 ? -0.332 -1.150 -18.128 1.00 93.25 125 GLY A CA 1
ATOM 986 C C . GLY A 1 125 ? 0.430 0.067 -18.664 1.00 93.25 125 GLY A C 1
ATOM 987 O O . GLY A 1 125 ? 1.655 0.149 -18.584 1.00 93.25 125 GLY A O 1
ATOM 988 N N . ALA A 1 126 ? -0.308 1.020 -19.241 1.00 94.31 126 ALA A N 1
ATOM 989 C CA . ALA A 1 126 ? 0.279 2.194 -19.891 1.00 94.31 126 ALA A CA 1
ATOM 990 C C . ALA A 1 126 ? 1.069 3.086 -18.915 1.00 94.31 126 ALA A C 1
ATOM 992 O O . ALA A 1 126 ? 2.165 3.532 -19.246 1.00 94.31 126 ALA A O 1
ATOM 993 N N . ILE A 1 127 ? 0.543 3.308 -17.704 1.00 89.75 127 ILE A N 1
ATOM 994 C CA . IL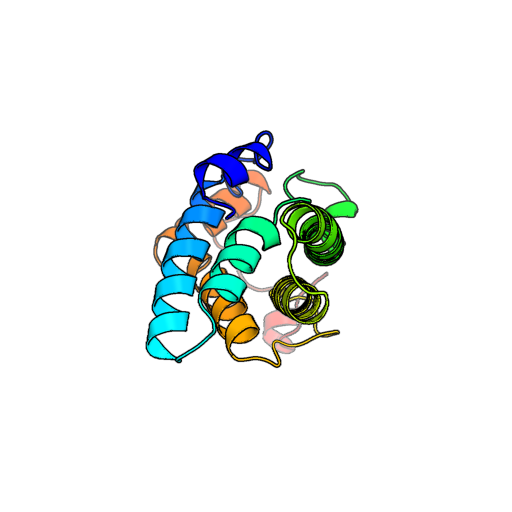E A 1 127 ? 1.242 4.071 -16.660 1.00 89.75 127 ILE A CA 1
ATOM 995 C C . ILE A 1 127 ? 2.518 3.341 -16.240 1.00 89.75 127 ILE A C 1
ATOM 997 O O . ILE A 1 127 ? 3.584 3.953 -16.228 1.00 89.75 127 ILE A O 1
ATOM 1001 N N . GLY A 1 128 ? 2.438 2.033 -15.979 1.00 89.06 128 GLY A N 1
ATOM 1002 C CA . GLY A 1 128 ? 3.598 1.205 -15.660 1.00 89.06 128 GLY A CA 1
ATOM 1003 C C . GLY A 1 128 ? 4.704 1.283 -16.712 1.00 89.06 128 GLY A C 1
ATOM 1004 O O . GLY A 1 128 ? 5.859 1.545 -16.378 1.00 89.06 128 GLY A O 1
ATOM 1005 N N . ALA A 1 129 ? 4.345 1.148 -17.993 1.00 91.94 129 ALA A N 1
ATOM 1006 C CA . ALA A 1 129 ? 5.291 1.240 -19.106 1.00 91.94 129 ALA A CA 1
ATOM 1007 C C . ALA A 1 129 ? 6.018 2.597 -19.150 1.00 91.94 129 ALA A C 1
ATOM 1009 O O . ALA A 1 129 ? 7.241 2.643 -19.317 1.00 91.94 129 ALA A O 1
ATOM 1010 N N . VAL A 1 130 ? 5.291 3.703 -18.949 1.00 90.81 130 VAL A N 1
ATOM 1011 C CA . VAL A 1 130 ? 5.879 5.051 -18.877 1.00 90.81 130 VAL A CA 1
ATOM 1012 C C . VAL A 1 130 ? 6.791 5.187 -17.656 1.00 90.81 130 VAL A C 1
ATOM 1014 O O . VAL A 1 130 ? 7.920 5.656 -17.793 1.00 90.81 130 VAL A O 1
ATOM 1017 N N . ARG A 1 131 ? 6.349 4.739 -16.474 1.00 85.75 131 ARG A N 1
ATOM 1018 C CA . ARG A 1 131 ? 7.124 4.830 -15.224 1.00 85.75 131 ARG A CA 1
ATOM 1019 C C . ARG A 1 131 ? 8.443 4.062 -15.303 1.00 85.75 131 ARG A C 1
ATOM 1021 O O . ARG A 1 131 ? 9.478 4.620 -14.950 1.00 85.75 131 ARG A O 1
ATOM 1028 N N . VAL A 1 132 ? 8.425 2.824 -15.802 1.00 87.56 132 VAL A N 1
ATOM 1029 C CA . VAL A 1 132 ? 9.643 2.011 -15.982 1.00 87.56 132 VAL A CA 1
ATOM 1030 C C . VAL A 1 132 ? 10.599 2.671 -16.974 1.00 87.56 132 VAL A C 1
ATOM 1032 O O . VAL A 1 132 ? 11.798 2.739 -16.711 1.00 87.56 132 VAL A O 1
ATOM 1035 N N . SER A 1 133 ? 10.076 3.221 -18.074 1.00 90.44 133 SER A N 1
ATOM 1036 C CA . SER A 1 133 ? 10.899 3.903 -19.080 1.00 90.44 133 SER A CA 1
ATOM 1037 C C . SER A 1 133 ? 11.564 5.169 -18.527 1.00 90.44 133 SER A C 1
ATOM 1039 O O . SER A 1 133 ? 12.751 5.395 -18.753 1.00 90.44 133 SER A O 1
ATOM 1041 N N . LEU A 1 134 ? 10.823 5.981 -17.763 1.00 88.31 134 LEU A N 1
ATOM 1042 C CA . LEU A 1 134 ? 11.355 7.172 -17.093 1.00 88.31 134 LEU A CA 1
ATOM 1043 C C . LEU A 1 134 ? 12.399 6.811 -16.035 1.00 88.31 134 LEU A C 1
ATOM 1045 O O . LEU A 1 134 ? 13.447 7.450 -15.971 1.00 88.31 134 LEU A O 1
ATOM 1049 N N . TYR A 1 135 ? 12.138 5.775 -15.236 1.00 85.00 135 TYR A N 1
ATOM 1050 C CA . TYR A 1 135 ? 13.094 5.285 -14.248 1.00 85.00 135 TYR A CA 1
ATOM 1051 C C . TYR A 1 135 ? 14.406 4.844 -14.907 1.00 85.00 135 TYR A C 1
ATOM 1053 O O . TYR A 1 135 ? 15.471 5.279 -14.477 1.00 85.00 135 TYR A O 1
ATOM 1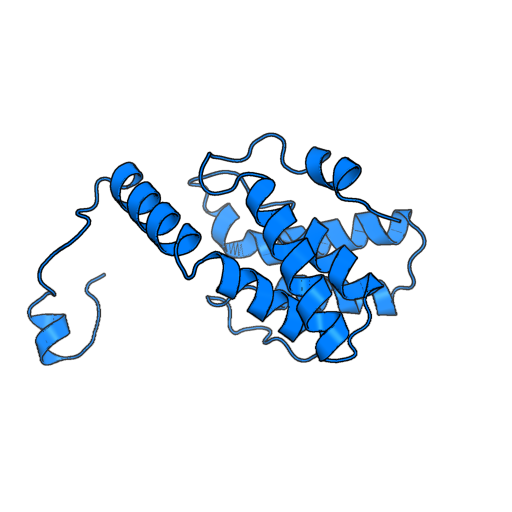061 N N . ALA A 1 136 ? 14.335 4.041 -15.976 1.00 87.62 136 ALA A N 1
ATOM 1062 C CA . ALA A 1 136 ? 15.514 3.609 -16.723 1.00 87.62 136 ALA A CA 1
ATOM 1063 C C . ALA A 1 136 ? 16.304 4.808 -17.274 1.00 87.62 136 ALA A C 1
ATOM 1065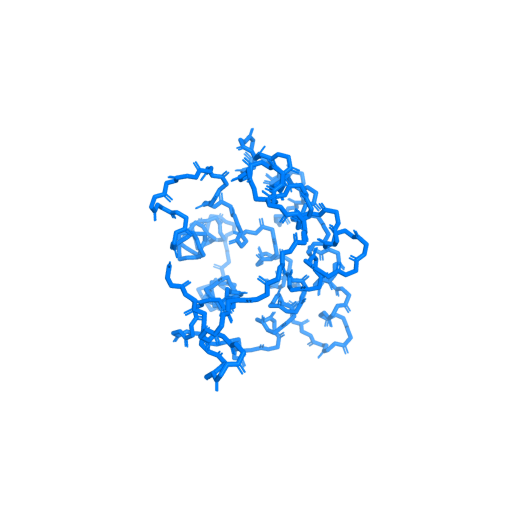 O O . ALA A 1 136 ? 17.518 4.877 -17.086 1.00 87.62 136 ALA A O 1
ATOM 1066 N N . ALA A 1 137 ? 15.618 5.797 -17.860 1.00 88.62 137 ALA A N 1
ATOM 1067 C CA . ALA A 1 137 ? 16.251 7.015 -18.362 1.00 88.62 137 ALA A CA 1
ATOM 1068 C C . ALA A 1 137 ? 16.956 7.822 -17.253 1.00 88.62 137 ALA A C 1
ATOM 1070 O O . ALA A 1 137 ? 18.100 8.236 -17.433 1.00 88.62 137 ALA A O 1
ATOM 1071 N N . LEU A 1 138 ? 16.313 8.008 -16.093 1.00 85.44 138 LEU A N 1
ATOM 1072 C CA . LEU A 1 138 ? 16.900 8.701 -14.936 1.00 85.44 138 LEU A CA 1
ATOM 1073 C C . LEU A 1 138 ? 18.080 7.933 -14.322 1.00 85.44 138 LEU A C 1
ATOM 1075 O O . LEU A 1 138 ? 19.020 8.550 -13.826 1.00 85.44 138 LEU A O 1
ATOM 1079 N N . ALA A 1 139 ? 18.046 6.600 -14.370 1.00 85.06 139 ALA A N 1
ATOM 1080 C CA . ALA A 1 139 ? 19.120 5.730 -13.899 1.00 85.06 139 ALA A CA 1
ATOM 1081 C C . ALA A 1 139 ? 20.275 5.575 -14.909 1.00 85.06 139 ALA A C 1
ATOM 1083 O O . ALA A 1 139 ? 21.247 4.883 -14.614 1.00 85.06 139 ALA A O 1
ATOM 1084 N N . GLY A 1 140 ? 20.183 6.183 -16.100 1.00 89.56 140 GLY A N 1
ATOM 1085 C CA . GLY A 1 140 ? 21.172 6.011 -17.170 1.00 89.56 140 GLY A CA 1
ATOM 1086 C C . GLY A 1 140 ? 21.211 4.590 -17.745 1.00 89.56 140 GLY A C 1
ATOM 1087 O O . GLY A 1 140 ? 22.226 4.181 -18.306 1.00 89.56 140 GLY A O 1
ATOM 1088 N N . MET A 1 141 ? 20.127 3.827 -17.587 1.00 87.62 141 MET A N 1
ATOM 1089 C CA . MET A 1 141 ? 19.999 2.456 -18.071 1.00 87.62 141 MET A CA 1
ATOM 1090 C C . MET A 1 141 ? 19.371 2.436 -19.472 1.00 87.62 141 MET A C 1
ATOM 1092 O O . MET A 1 141 ? 18.484 3.244 -19.767 1.00 87.62 141 MET A O 1
ATOM 1096 N N . PRO A 1 142 ? 19.781 1.507 -20.352 1.00 89.81 142 PRO A N 1
ATOM 1097 C CA . PRO A 1 142 ? 19.116 1.329 -21.635 1.00 89.81 142 PRO A CA 1
ATOM 1098 C C . PRO A 1 142 ? 17.690 0.791 -21.436 1.00 89.81 142 PRO A C 1
ATOM 1100 O O . PRO A 1 142 ? 17.432 0.010 -20.523 1.00 89.81 142 PRO A O 1
ATOM 1103 N N . LEU A 1 143 ? 16.766 1.160 -22.330 1.00 88.38 143 LEU A N 1
ATOM 1104 C CA . LEU A 1 143 ? 15.402 0.600 -22.335 1.00 88.38 143 LEU A CA 1
ATOM 1105 C C . LEU A 1 143 ? 15.366 -0.869 -22.774 1.00 88.38 143 LEU A C 1
ATOM 1107 O O . LEU A 1 143 ? 14.415 -1.586 -22.476 1.00 88.38 143 LEU A O 1
ATOM 1111 N N . TYR A 1 144 ? 16.387 -1.303 -23.510 1.00 90.38 144 TYR A N 1
ATOM 1112 C CA . TYR A 1 144 ? 16.532 -2.662 -23.998 1.00 90.38 144 TYR A CA 1
ATOM 1113 C C . TYR A 1 144 ? 18.009 -3.047 -24.010 1.00 90.38 144 TYR A C 1
ATOM 1115 O O . TYR A 1 144 ? 18.851 -2.270 -24.463 1.00 90.38 144 TYR A O 1
ATOM 1123 N N . ALA A 1 145 ? 18.311 -4.246 -23.525 1.00 88.50 145 ALA A N 1
ATOM 1124 C CA . ALA A 1 145 ? 19.638 -4.839 -23.546 1.00 88.50 145 ALA A CA 1
ATOM 1125 C C . ALA A 1 145 ? 19.514 -6.351 -23.749 1.00 88.50 145 ALA A C 1
ATOM 1127 O O . ALA A 1 145 ? 18.519 -6.956 -23.337 1.00 88.50 145 ALA A O 1
ATOM 1128 N N . GLU A 1 146 ? 20.523 -6.962 -24.367 1.00 90.88 146 GLU A N 1
ATOM 1129 C CA . GLU A 1 146 ? 20.608 -8.419 -24.401 1.00 90.88 146 GLU A CA 1
ATOM 1130 C C . GLU A 1 146 ? 20.850 -8.964 -22.982 1.00 90.88 146 GLU A C 1
ATOM 1132 O O . GLU A 1 146 ? 21.659 -8.393 -22.240 1.00 90.88 146 GLU A O 1
ATOM 1137 N N . PRO A 1 147 ? 20.170 -10.055 -22.579 1.00 89.75 147 PRO A N 1
ATOM 1138 C CA . PRO A 1 147 ? 20.454 -10.710 -21.310 1.00 89.75 147 PRO A CA 1
ATOM 1139 C C . PRO A 1 147 ? 21.902 -11.208 -21.248 1.00 89.75 147 PRO A C 1
ATOM 1141 O O . PRO A 1 147 ? 22.487 -11.591 -22.261 1.00 89.75 147 PRO A O 1
ATOM 1144 N N . SER A 1 148 ? 22.479 -11.257 -20.046 1.00 91.00 148 SER A N 1
ATOM 1145 C CA . SER A 1 148 ? 23.832 -11.788 -19.872 1.00 91.00 148 SER A CA 1
ATOM 1146 C C . SER A 1 148 ? 23.903 -13.278 -20.219 1.00 91.00 148 SER A C 1
ATOM 1148 O O . SER A 1 148 ? 22.935 -14.021 -20.043 1.00 91.00 148 SER A O 1
ATOM 1150 N N . ALA A 1 149 ? 25.079 -13.748 -20.647 1.00 93.62 149 ALA A N 1
ATOM 1151 C CA . ALA A 1 149 ? 25.305 -15.171 -20.914 1.00 93.62 149 ALA A CA 1
ATOM 1152 C C . ALA A 1 149 ? 24.952 -16.053 -19.699 1.00 93.62 149 ALA A C 1
ATOM 1154 O O . ALA A 1 149 ? 24.316 -17.092 -19.851 1.00 93.62 149 ALA A O 1
ATOM 1155 N N . GLN A 1 150 ? 25.279 -15.592 -18.485 1.00 94.19 150 GLN A N 1
ATOM 1156 C CA . GLN A 1 150 ? 24.912 -16.272 -17.242 1.00 94.19 150 GLN A CA 1
ATOM 1157 C C . GLN A 1 150 ? 23.394 -16.390 -17.074 1.00 94.19 150 GLN A C 1
ATOM 1159 O O . GLN A 1 150 ? 22.908 -17.448 -16.671 1.00 94.19 150 GLN A O 1
ATOM 1164 N N . PHE A 1 151 ? 22.641 -15.323 -17.356 1.00 93.25 151 PHE A N 1
ATOM 1165 C CA . PHE A 1 151 ? 21.186 -15.362 -17.258 1.00 93.25 151 PHE A CA 1
ATOM 1166 C C . PHE A 1 151 ? 20.599 -16.344 -18.276 1.00 93.25 151 PHE A C 1
ATOM 1168 O O . PHE A 1 151 ? 19.728 -17.134 -17.925 1.00 93.25 151 PHE A O 1
ATOM 1175 N N . LEU A 1 152 ? 21.119 -16.354 -19.505 1.00 93.50 152 LEU A N 1
ATOM 1176 C CA . LEU A 1 152 ? 20.688 -17.293 -20.545 1.00 93.50 152 LEU A CA 1
ATOM 1177 C C . LEU A 1 152 ? 20.967 -18.758 -20.173 1.00 93.50 152 LEU A C 1
ATOM 1179 O O . LEU A 1 152 ? 20.162 -19.627 -20.492 1.00 93.50 152 LEU A O 1
ATOM 1183 N N . GLU A 1 153 ? 22.079 -19.037 -19.491 1.00 95.25 153 GLU A N 1
ATOM 1184 C CA . GLU A 1 153 ? 22.458 -20.396 -19.087 1.00 95.25 153 GLU A CA 1
ATOM 1185 C C . GLU A 1 153 ? 21.758 -20.861 -17.800 1.00 95.25 153 GLU A C 1
ATOM 1187 O O . GLU A 1 153 ? 21.381 -22.024 -17.674 1.00 95.25 153 GLU A O 1
ATOM 1192 N N . THR A 1 154 ? 21.587 -19.964 -16.825 1.00 94.06 154 THR A N 1
ATOM 1193 C CA . THR A 1 154 ? 21.226 -20.341 -15.445 1.00 94.06 154 THR A CA 1
ATOM 1194 C C . THR A 1 154 ? 19.918 -19.736 -14.938 1.00 94.06 154 THR A C 1
ATOM 1196 O O . THR A 1 154 ? 19.446 -20.130 -13.872 1.00 94.06 154 THR A O 1
ATOM 1199 N N . GLY A 1 155 ? 19.355 -18.751 -15.645 1.00 91.38 155 GLY A N 1
ATOM 1200 C CA . GLY A 1 155 ? 18.213 -17.950 -15.193 1.00 91.38 155 GLY A CA 1
ATOM 1201 C C . GLY A 1 155 ? 18.521 -16.994 -14.034 1.00 91.38 155 GLY A C 1
ATOM 1202 O O . GLY A 1 155 ? 17.598 -16.416 -13.467 1.00 91.38 155 GLY A O 1
ATOM 1203 N N . LYS A 1 156 ? 19.794 -16.837 -13.642 1.00 88.81 156 LYS A N 1
ATOM 1204 C CA . LYS A 1 156 ? 20.209 -15.962 -12.536 1.00 88.81 156 LYS A CA 1
ATOM 1205 C C . LYS A 1 156 ? 20.683 -14.609 -13.054 1.00 88.81 156 LYS A C 1
ATOM 1207 O O . LYS A 1 156 ? 21.500 -14.547 -13.970 1.00 88.81 156 LYS A O 1
ATOM 1212 N N . GLU A 1 157 ? 20.185 -13.540 -12.441 1.00 82.06 157 GLU A N 1
ATOM 1213 C CA . GLU A 1 157 ? 20.627 -12.167 -12.701 1.00 82.06 157 GLU A CA 1
ATOM 1214 C C . GLU A 1 157 ? 22.098 -11.975 -12.284 1.00 82.06 157 GLU A C 1
ATOM 1216 O O . GLU A 1 157 ? 22.587 -12.632 -11.359 1.00 82.06 157 GLU A O 1
ATOM 1221 N N . MET A 1 158 ? 22.811 -11.085 -12.981 1.00 70.25 158 MET A N 1
ATOM 1222 C CA . MET A 1 158 ? 24.128 -10.616 -12.543 1.00 70.25 158 MET A CA 1
ATOM 1223 C C . MET A 1 158 ? 23.946 -9.518 -11.482 1.00 70.25 158 MET A C 1
ATOM 1225 O O . MET A 1 158 ? 23.069 -8.675 -11.676 1.00 70.25 158 MET A O 1
ATOM 1229 N N . PRO A 1 159 ? 24.729 -9.529 -10.387 1.00 58.66 159 PRO A N 1
ATOM 1230 C CA . PRO A 1 159 ? 24.686 -8.474 -9.377 1.00 58.66 159 PRO A CA 1
ATOM 1231 C C . PRO A 1 159 ? 25.160 -7.116 -9.907 1.00 58.66 159 PRO A C 1
ATOM 1233 O O . PRO A 1 159 ? 25.984 -7.094 -10.853 1.00 58.66 159 PRO A O 1
#

Foldseek 3Di:
DDDLVNLQVLCPPADPLGHSVLLVQLLVQLQVQCVVLVHDNVLLNLLSSQLQSQARDPDDPVNVCSLVVSLVVSLVVVVVVVDDPVSSVSSSLLSNQLDPVDPPRHQPDSSSVSSNVSSVVCCDDPNVLVSVVVVCVVVVHDPDDDADPCCVVPVDHDD

Secondary structure (DSSP, 8-state):
---HHHHGGG-TT--TTS-THHHHHHHHHHHHHHHHHT--HHHHHHHHHHTTTT---TT-GGGGGHHHHHHHHHHHHHHHTT--HHHHHHHHHHHHHT-TT--SS---SHHHHHHHHHHHHHTSHHHHHHHHHHHHHHTT--S--PPPHHHHHHSPPP-

Sequence (159 aa):
MINLEEAKKWYQNADAVHDFAHIERVYRMSERLARAEGADLEIVHAAALLHDADGTTPGSAARLEHHLRSAVLAGEVLKKEGWSEDRIAAVQHCIRAHRYRDDREPPATIEAKCIFDADKLDVLGAIGAVRVSLYAALAGMPLYAEPSAQFLETGKEMP

Radius of gyration: 17.09 Å; chains: 1; bounding box: 42×38×43 Å

pLDDT: mean 87.81, std 13.28, range [45.03, 98.75]